Protein AF-X1VTI7-F1 (afdb_monomer_lite)

Radius of gyration: 18.93 Å; chains: 1; bounding box: 63×19×36 Å

Organism: NCBI:txid412755

Sequence (100 aa):
MSRSIALEHQDHARRLTRQATDEFGAFLSRPQWDWYTTHTFKAEYVSPKEADTHYFAWLNSLCLAARTRGLDRPFWFRGTEYQDRGTLHFHSLIGGVGDI

Structure (mmCIF, N/CA/C/O backbone):
data_AF-X1VTI7-F1
#
_entry.id   AF-X1VTI7-F1
#
loop_
_atom_site.group_PDB
_atom_site.id
_atom_site.type_symbol
_atom_site.label_atom_id
_atom_site.label_alt_id
_atom_site.label_comp_id
_atom_site.label_asym_id
_atom_site.label_entity_id
_atom_site.label_seq_id
_atom_site.pdbx_PDB_ins_code
_atom_site.Cartn_x
_atom_site.Cartn_y
_atom_site.Cartn_z
_atom_site.occupancy
_atom_site.B_iso_or_equiv
_atom_site.auth_seq_id
_atom_site.auth_comp_id
_atom_site.auth_asym_id
_atom_site.auth_atom_id
_atom_site.pdbx_PDB_model_num
ATOM 1 N N . MET A 1 1 ? -41.751 8.496 10.200 1.00 57.00 1 MET A N 1
ATOM 2 C CA . MET A 1 1 ? -41.233 8.137 8.859 1.00 57.00 1 MET A CA 1
ATOM 3 C C . MET A 1 1 ? -41.691 6.724 8.524 1.00 57.00 1 MET A C 1
ATOM 5 O O . MET A 1 1 ? -41.644 5.879 9.407 1.00 57.00 1 MET A O 1
ATOM 9 N N . SER A 1 2 ? -42.191 6.478 7.308 1.00 70.56 2 SER A N 1
ATOM 10 C CA . SER A 1 2 ? -42.698 5.156 6.897 1.00 70.56 2 SER A CA 1
ATOM 11 C C . SER A 1 2 ? -41.555 4.145 6.744 1.00 70.56 2 SER A C 1
ATOM 13 O O . SER A 1 2 ? -40.515 4.474 6.175 1.00 70.56 2 SER A O 1
ATOM 15 N N . ARG A 1 3 ? -41.765 2.906 7.207 1.00 70.38 3 ARG A N 1
ATOM 16 C CA . ARG A 1 3 ? -40.823 1.772 7.111 1.00 70.38 3 ARG A CA 1
ATOM 17 C C . ARG A 1 3 ? -40.338 1.505 5.673 1.00 70.38 3 ARG A C 1
ATOM 19 O O . ARG A 1 3 ? -39.233 1.005 5.504 1.00 70.38 3 ARG A O 1
ATOM 26 N N . SER A 1 4 ? -41.125 1.890 4.662 1.00 79.12 4 SER A N 1
ATOM 27 C CA . SER A 1 4 ? -40.791 1.756 3.231 1.00 79.12 4 SER A CA 1
ATOM 28 C C . SER A 1 4 ? -39.593 2.615 2.810 1.00 79.12 4 SER A C 1
ATOM 30 O O . SER A 1 4 ? -38.682 2.123 2.157 1.00 79.12 4 SER A O 1
ATOM 32 N N . ILE A 1 5 ? -39.541 3.874 3.260 1.00 78.38 5 ILE A N 1
ATOM 33 C CA . ILE A 1 5 ? -38.488 4.831 2.874 1.00 78.38 5 ILE A CA 1
ATOM 34 C C . ILE A 1 5 ? -37.131 4.406 3.457 1.00 78.38 5 ILE A C 1
ATOM 36 O O . ILE A 1 5 ? -36.095 4.505 2.806 1.00 78.38 5 ILE A O 1
ATOM 40 N N . ALA A 1 6 ? -37.133 3.877 4.685 1.00 77.50 6 ALA A N 1
ATOM 41 C CA . ALA A 1 6 ? -35.918 3.384 5.330 1.00 77.50 6 ALA A CA 1
ATOM 42 C C . ALA A 1 6 ? -35.310 2.173 4.597 1.00 77.50 6 ALA A C 1
ATOM 44 O O . ALA A 1 6 ? -34.089 2.085 4.480 1.00 77.50 6 ALA A O 1
ATOM 45 N N . LEU A 1 7 ? -36.149 1.264 4.086 1.00 79.19 7 LEU A N 1
ATOM 46 C CA . LEU A 1 7 ? -35.705 0.104 3.306 1.00 79.19 7 LEU A CA 1
ATOM 47 C C . LEU A 1 7 ? -35.131 0.528 1.947 1.00 79.19 7 LEU A C 1
ATOM 49 O O . LEU A 1 7 ? -34.038 0.100 1.586 1.00 79.19 7 LEU A O 1
ATOM 53 N N . GLU A 1 8 ? -35.801 1.442 1.242 1.00 78.44 8 GLU A N 1
ATOM 54 C CA . GLU A 1 8 ? -35.315 1.985 -0.034 1.00 78.44 8 GLU A CA 1
ATOM 55 C C . GLU A 1 8 ? -33.951 2.676 0.104 1.00 78.44 8 GLU A C 1
ATOM 57 O O . GLU A 1 8 ? -33.066 2.485 -0.734 1.00 78.44 8 GLU A O 1
ATOM 62 N N . HIS A 1 9 ? -33.742 3.436 1.185 1.00 82.69 9 HIS A N 1
ATOM 63 C CA . HIS A 1 9 ? -32.454 4.069 1.473 1.00 82.69 9 HIS A CA 1
ATOM 64 C C . HIS A 1 9 ? -31.347 3.042 1.739 1.00 82.69 9 HIS A C 1
ATOM 66 O O . HIS A 1 9 ? -30.231 3.202 1.244 1.00 82.69 9 HIS A O 1
ATOM 72 N N . GLN A 1 10 ? -31.644 1.974 2.486 1.00 85.56 10 GLN A N 1
ATOM 73 C CA . GLN A 1 10 ? -30.684 0.896 2.737 1.00 85.56 10 GLN A CA 1
ATOM 74 C C . GLN A 1 10 ? -30.308 0.158 1.448 1.00 85.56 10 GLN A C 1
ATOM 76 O O . GLN A 1 10 ? -29.129 -0.107 1.212 1.00 85.56 10 GLN A O 1
ATOM 81 N N . ASP A 1 11 ? -31.278 -0.130 0.583 1.00 88.50 11 ASP A N 1
ATOM 82 C CA . ASP A 1 11 ? -31.028 -0.812 -0.688 1.00 88.50 11 ASP A CA 1
ATOM 83 C C . ASP A 1 11 ? -30.306 0.084 -1.699 1.00 88.50 11 ASP A C 1
ATOM 85 O O . ASP A 1 11 ? -29.466 -0.379 -2.476 1.00 88.50 11 ASP A O 1
ATOM 89 N N . HIS A 1 12 ? -30.575 1.390 -1.683 1.00 86.19 12 HIS A N 1
ATOM 90 C CA . HIS A 1 12 ? -29.790 2.352 -2.446 1.00 86.19 12 HIS A CA 1
ATOM 91 C C . HIS A 1 12 ? -28.337 2.417 -1.960 1.00 86.19 12 HIS A C 1
ATOM 93 O O . HIS A 1 12 ? -27.431 2.273 -2.779 1.00 86.19 12 HIS A O 1
ATOM 99 N N . ALA A 1 13 ? -28.108 2.520 -0.648 1.00 89.12 13 ALA A N 1
ATOM 100 C CA . ALA A 1 13 ? -26.765 2.519 -0.074 1.00 89.12 13 ALA A CA 1
ATOM 101 C C . ALA A 1 13 ? -25.987 1.242 -0.432 1.00 89.12 13 ALA A C 1
ATOM 103 O O . ALA A 1 13 ? -24.854 1.328 -0.894 1.00 89.12 13 ALA A O 1
ATOM 104 N N . ARG A 1 14 ? -26.615 0.060 -0.327 1.00 90.81 14 ARG A N 1
ATOM 105 C CA . ARG A 1 14 ? -26.001 -1.222 -0.725 1.00 90.81 14 ARG A CA 1
ATOM 106 C C . ARG A 1 14 ? -25.573 -1.242 -2.190 1.00 90.81 14 ARG A C 1
ATOM 108 O O . ARG A 1 14 ? -24.487 -1.725 -2.501 1.00 90.81 14 ARG A O 1
ATOM 115 N N . ARG A 1 15 ? -26.413 -0.723 -3.093 1.00 91.06 15 ARG A N 1
ATOM 116 C CA . ARG A 1 15 ? -26.082 -0.639 -4.525 1.00 91.06 15 ARG A CA 1
ATOM 117 C C . ARG A 1 15 ? -24.898 0.287 -4.776 1.00 91.06 15 ARG A C 1
ATOM 119 O O . ARG A 1 15 ? -24.001 -0.103 -5.514 1.00 91.06 15 ARG A O 1
ATOM 126 N N . LEU A 1 16 ? -24.869 1.454 -4.131 1.00 92.19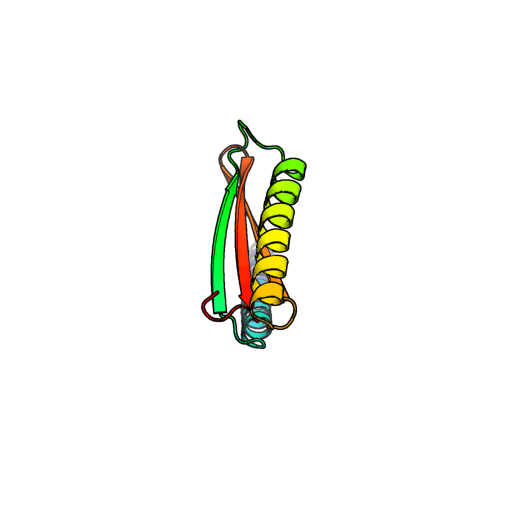 16 LEU A N 1
ATOM 127 C CA . LEU A 1 16 ? -23.741 2.383 -4.228 1.00 92.19 16 LEU A CA 1
ATOM 128 C C . LEU A 1 16 ? -22.447 1.757 -3.700 1.00 92.19 16 LEU A C 1
ATOM 130 O O . LEU A 1 16 ? -21.417 1.855 -4.357 1.00 92.19 16 LEU A O 1
ATOM 134 N N . THR A 1 17 ? -22.497 1.063 -2.558 1.00 92.56 17 THR A N 1
ATOM 135 C CA . THR A 1 17 ? -21.332 0.346 -2.019 1.00 92.56 17 THR A CA 1
ATOM 136 C C . THR A 1 17 ? -20.826 -0.698 -3.003 1.00 92.56 17 THR A C 1
ATOM 138 O O . THR A 1 17 ? -19.631 -0.738 -3.272 1.00 92.56 17 THR A O 1
ATOM 141 N N . ARG A 1 18 ? -21.722 -1.506 -3.582 1.00 92.81 18 ARG A N 1
ATOM 142 C CA . ARG A 1 18 ? -21.335 -2.516 -4.571 1.00 92.81 18 ARG A CA 1
ATOM 143 C C . ARG A 1 18 ? -20.681 -1.886 -5.799 1.00 92.81 18 ARG A C 1
ATOM 145 O O . ARG A 1 18 ? -19.619 -2.338 -6.203 1.00 92.81 18 ARG A O 1
ATOM 152 N N . GLN A 1 19 ? -21.281 -0.832 -6.351 1.00 94.75 19 GLN A N 1
ATOM 153 C CA . GLN A 1 19 ? -20.716 -0.126 -7.499 1.00 94.75 19 GLN A CA 1
ATOM 154 C C . GLN A 1 19 ? -19.327 0.440 -7.178 1.00 94.75 19 GLN A C 1
ATOM 156 O O . GLN A 1 19 ? -18.402 0.262 -7.962 1.00 94.75 19 GLN A O 1
ATOM 161 N N . ALA A 1 20 ? -19.154 1.049 -6.004 1.00 93.69 20 ALA A N 1
ATOM 162 C CA . ALA A 1 20 ? -17.857 1.550 -5.565 1.00 93.69 20 ALA A CA 1
ATOM 163 C C . ALA A 1 20 ? -16.821 0.422 -5.420 1.00 93.69 20 ALA A C 1
ATOM 165 O O . ALA A 1 20 ? -15.670 0.598 -5.811 1.00 93.69 20 ALA A O 1
ATOM 166 N N . THR A 1 21 ? -17.212 -0.745 -4.894 1.00 93.81 21 THR A N 1
ATOM 167 C CA . THR A 1 21 ? -16.337 -1.926 -4.824 1.00 93.81 21 THR A CA 1
ATOM 168 C C . THR A 1 21 ? -15.928 -2.408 -6.215 1.00 93.81 21 THR A C 1
ATOM 170 O O . THR A 1 21 ? -14.741 -2.644 -6.441 1.00 93.81 21 THR A O 1
ATOM 173 N N . ASP A 1 22 ? -16.875 -2.511 -7.149 1.00 96.06 22 ASP A N 1
ATOM 174 C CA . ASP A 1 22 ? -16.614 -2.957 -8.520 1.00 96.06 22 ASP A CA 1
ATOM 175 C C . ASP A 1 22 ? -15.685 -1.971 -9.256 1.00 96.06 22 ASP A C 1
ATOM 177 O O . ASP A 1 22 ? -14.701 -2.376 -9.877 1.00 96.06 22 ASP A O 1
ATOM 181 N N . GLU A 1 23 ? -15.934 -0.664 -9.132 1.00 96.56 23 GLU A N 1
ATOM 182 C CA . GLU A 1 23 ? -15.101 0.391 -9.725 1.00 96.56 23 GLU A CA 1
ATOM 183 C C . GLU A 1 23 ? -13.695 0.433 -9.118 1.00 96.56 23 GLU A C 1
ATOM 185 O O . GLU A 1 23 ? -12.706 0.596 -9.837 1.00 96.56 23 GLU A O 1
ATOM 190 N N . PHE A 1 24 ? -13.584 0.245 -7.804 1.00 93.81 24 PHE A N 1
ATOM 191 C CA . PHE A 1 24 ? -12.297 0.186 -7.123 1.00 93.81 24 PHE A CA 1
ATOM 192 C C . PHE A 1 24 ? -11.495 -1.055 -7.536 1.00 93.81 24 PHE A C 1
ATOM 194 O O . PHE A 1 24 ? -10.306 -0.949 -7.836 1.00 93.81 24 PHE A O 1
ATOM 201 N N . GLY A 1 25 ? -12.150 -2.215 -7.648 1.00 94.75 25 GLY A N 1
ATOM 202 C CA . GLY A 1 25 ? -11.545 -3.431 -8.189 1.00 94.75 25 GLY A CA 1
ATOM 203 C C . GLY A 1 25 ? -11.076 -3.250 -9.635 1.00 94.75 25 GLY A C 1
ATOM 204 O O . GLY A 1 25 ? -9.953 -3.628 -9.977 1.00 94.75 25 GLY A O 1
ATOM 205 N N . ALA A 1 26 ? -11.885 -2.596 -10.472 1.00 96.94 26 ALA A N 1
ATOM 206 C CA . ALA A 1 26 ? -11.524 -2.270 -11.848 1.00 96.94 26 ALA A CA 1
ATOM 207 C C . ALA A 1 26 ? -10.335 -1.300 -11.928 1.00 96.94 26 ALA A C 1
ATOM 209 O O . ALA A 1 26 ? -9.471 -1.466 -12.785 1.00 96.94 26 ALA A O 1
ATOM 210 N N . PHE A 1 27 ? -10.254 -0.309 -11.035 1.00 95.12 27 PHE A N 1
ATOM 211 C CA . PHE A 1 27 ? -9.095 0.576 -10.919 1.00 95.12 27 PHE A CA 1
ATOM 212 C C . PHE A 1 27 ? -7.825 -0.202 -10.553 1.00 95.12 27 PHE A C 1
ATOM 214 O O . PHE A 1 27 ? -6.812 -0.066 -11.242 1.00 95.12 27 PHE A O 1
ATOM 221 N N . LEU A 1 28 ? -7.893 -1.045 -9.518 1.00 95.94 28 LEU A N 1
ATOM 222 C CA . LEU A 1 28 ? -6.755 -1.848 -9.072 1.00 95.94 28 LEU A CA 1
ATOM 223 C C . LEU A 1 28 ? -6.331 -2.895 -10.104 1.00 95.94 28 LEU A C 1
ATOM 225 O O . LEU A 1 28 ? -5.176 -3.285 -10.108 1.00 95.94 28 LEU A O 1
ATOM 229 N N . SER A 1 29 ? -7.214 -3.315 -11.006 1.00 95.62 29 SER A N 1
ATOM 230 C CA . SER A 1 29 ? -6.892 -4.292 -12.055 1.00 95.62 29 SER A CA 1
ATOM 231 C C . SER A 1 29 ? -6.169 -3.691 -13.271 1.00 95.62 29 SER A C 1
ATOM 233 O O . SER A 1 29 ? -5.808 -4.428 -14.183 1.00 95.62 29 SER A O 1
ATOM 235 N N . ARG A 1 30 ? -5.986 -2.362 -13.337 1.00 95.88 30 ARG A N 1
ATOM 236 C CA . ARG A 1 30 ? -5.316 -1.691 -14.471 1.00 95.88 30 ARG A CA 1
ATOM 237 C C . ARG A 1 30 ? -3.809 -1.975 -14.539 1.00 95.88 30 ARG A C 1
ATOM 239 O O . ARG A 1 30 ? -3.340 -2.303 -15.626 1.00 95.88 30 ARG A O 1
ATOM 246 N N . PRO A 1 31 ? -3.029 -1.797 -13.459 1.00 95.81 31 PRO A N 1
ATOM 247 C CA . PRO A 1 31 ? -1.617 -2.156 -13.474 1.00 95.81 31 PRO A CA 1
ATOM 248 C C . PRO A 1 31 ? -1.400 -3.661 -13.259 1.00 95.81 31 PRO A C 1
ATOM 250 O O . PRO A 1 31 ? -2.181 -4.327 -12.581 1.00 95.81 31 PRO A O 1
ATOM 253 N N . GLN A 1 32 ? -0.279 -4.167 -13.774 1.00 95.06 32 GLN A N 1
ATOM 254 C CA . GLN A 1 32 ? 0.265 -5.458 -13.360 1.00 95.06 32 GLN A CA 1
ATOM 255 C C . GLN A 1 32 ? 0.920 -5.293 -11.984 1.00 95.06 32 GLN A C 1
ATOM 257 O O . GLN A 1 32 ? 1.847 -4.498 -11.829 1.00 95.06 32 GLN A O 1
ATOM 262 N N . TRP A 1 33 ? 0.440 -6.043 -10.998 1.00 97.56 33 TRP A N 1
ATOM 263 C CA . TRP A 1 33 ? 1.079 -6.130 -9.688 1.00 97.56 33 TRP A CA 1
ATOM 264 C C . TRP A 1 33 ? 2.028 -7.317 -9.655 1.00 97.56 33 TRP A C 1
ATOM 266 O O . TRP A 1 33 ? 1.694 -8.393 -10.151 1.00 97.56 33 TRP A O 1
ATOM 276 N N . ASP A 1 34 ? 3.179 -7.121 -9.027 1.00 97.25 34 ASP A N 1
ATOM 277 C CA . ASP A 1 34 ? 4.160 -8.179 -8.830 1.00 97.25 34 ASP A CA 1
ATOM 278 C C . ASP A 1 34 ? 3.986 -8.782 -7.436 1.00 97.25 34 ASP A C 1
ATOM 280 O O . ASP A 1 34 ? 3.891 -10.000 -7.290 1.00 97.25 34 ASP A O 1
ATOM 284 N N . TRP A 1 35 ? 3.920 -7.934 -6.402 1.00 97.75 35 TRP A N 1
ATOM 285 C CA . TRP A 1 35 ? 3.882 -8.365 -5.003 1.00 97.75 35 TRP A CA 1
ATOM 286 C C . TRP A 1 35 ? 2.640 -7.852 -4.273 1.00 97.75 35 TRP A C 1
ATOM 288 O O . TRP A 1 35 ? 2.165 -6.737 -4.501 1.00 97.75 35 TRP A O 1
ATOM 298 N N . TYR A 1 36 ? 2.179 -8.660 -3.320 1.00 97.12 36 TYR A N 1
ATOM 299 C CA . TYR A 1 36 ? 1.226 -8.272 -2.287 1.00 97.12 36 TYR A CA 1
ATOM 300 C C . TYR A 1 36 ? 1.882 -8.441 -0.917 1.00 97.12 36 TYR A C 1
ATOM 302 O O . TYR A 1 36 ? 2.426 -9.505 -0.615 1.00 97.12 36 TYR A O 1
ATOM 310 N N . THR A 1 37 ? 1.841 -7.397 -0.090 1.00 97.31 37 THR A N 1
ATOM 311 C CA . THR A 1 37 ? 2.449 -7.402 1.242 1.00 97.31 37 THR A CA 1
ATOM 312 C C . THR A 1 37 ? 1.465 -6.944 2.310 1.00 97.31 37 THR A C 1
ATOM 314 O O . THR A 1 37 ? 0.612 -6.082 2.085 1.00 97.31 37 THR A O 1
ATOM 317 N N . THR A 1 38 ? 1.617 -7.503 3.509 1.00 97.38 38 THR A N 1
ATOM 318 C CA . THR A 1 38 ? 0.896 -7.065 4.705 1.00 97.38 38 THR A CA 1
ATOM 319 C C . THR A 1 38 ? 1.902 -6.608 5.753 1.00 97.38 38 THR A C 1
ATOM 321 O O . THR A 1 38 ? 2.808 -7.355 6.120 1.00 97.38 38 THR A O 1
ATOM 324 N N . HIS A 1 39 ? 1.735 -5.385 6.253 1.00 96.56 39 HIS A N 1
ATOM 325 C CA . HIS A 1 39 ? 2.544 -4.821 7.330 1.00 96.56 39 HIS A CA 1
ATOM 326 C C . HIS A 1 39 ? 1.662 -4.606 8.554 1.00 96.56 39 HIS A C 1
ATOM 328 O O . HIS A 1 39 ? 0.722 -3.813 8.506 1.00 96.56 39 HIS A O 1
ATOM 334 N N . THR A 1 40 ? 1.962 -5.307 9.643 1.00 95.62 40 THR A N 1
ATOM 335 C CA . THR A 1 40 ? 1.184 -5.240 10.883 1.00 95.62 40 THR A CA 1
ATOM 336 C C . THR A 1 40 ? 1.939 -4.463 11.950 1.00 95.62 40 THR A C 1
ATOM 338 O O . THR A 1 40 ? 3.044 -4.837 12.342 1.00 95.62 40 THR A O 1
ATOM 341 N N . PHE A 1 41 ? 1.304 -3.415 12.467 1.00 94.12 41 PHE A N 1
ATOM 342 C CA . PHE A 1 41 ? 1.818 -2.560 13.527 1.00 94.12 41 PHE A CA 1
ATOM 343 C C . PHE A 1 41 ? 0.885 -2.637 14.729 1.00 94.12 41 PHE A C 1
ATOM 345 O O . PHE A 1 41 ? -0.249 -2.158 14.702 1.00 94.12 41 PHE A O 1
ATOM 352 N N . LYS A 1 42 ? 1.359 -3.276 15.797 1.00 91.31 42 LYS A N 1
ATOM 353 C CA . LYS A 1 42 ? 0.606 -3.414 17.044 1.00 91.31 42 LYS A CA 1
ATOM 354 C C . LYS A 1 42 ? 0.521 -2.059 17.751 1.00 91.31 42 LYS A C 1
ATOM 356 O O . LYS A 1 42 ? 1.556 -1.461 18.045 1.00 91.31 42 LYS A O 1
ATOM 361 N N . ALA A 1 43 ? -0.697 -1.619 18.068 1.00 84.44 43 ALA A N 1
ATOM 362 C CA . ALA A 1 43 ? -0.965 -0.304 18.667 1.00 84.44 43 ALA A CA 1
ATOM 363 C C . ALA A 1 43 ? -0.248 -0.072 20.005 1.00 84.44 43 ALA A C 1
ATOM 365 O O . ALA A 1 43 ? 0.082 1.059 20.341 1.00 84.44 43 ALA A O 1
ATOM 366 N N . GLU A 1 44 ? 0.016 -1.145 20.754 1.00 87.56 44 GLU A N 1
ATOM 367 C CA . GLU A 1 44 ? 0.754 -1.103 22.024 1.00 87.56 44 GLU A CA 1
ATOM 368 C C . GLU A 1 44 ? 2.209 -0.627 21.860 1.00 87.56 44 GLU A C 1
ATOM 370 O O . GLU A 1 44 ? 2.834 -0.232 22.840 1.00 87.56 44 GLU A O 1
ATOM 375 N N . TYR A 1 45 ? 2.747 -0.655 20.635 1.00 81.94 45 TYR A N 1
ATOM 376 C CA . TYR A 1 45 ? 4.159 -0.384 20.357 1.00 81.94 45 TYR A CA 1
ATOM 377 C C . TYR A 1 45 ? 4.396 0.703 19.313 1.00 81.94 45 TYR A C 1
ATOM 379 O O . TYR A 1 45 ? 5.482 1.273 19.279 1.00 81.94 45 TYR A O 1
ATOM 387 N N . VAL A 1 46 ? 3.431 0.945 18.423 1.00 86.56 46 VAL A N 1
ATOM 388 C CA . VAL A 1 46 ? 3.636 1.779 17.236 1.00 86.56 46 VAL A CA 1
ATOM 389 C C . VAL A 1 46 ? 2.427 2.681 17.032 1.00 86.56 46 VAL A C 1
ATOM 391 O O . VAL A 1 46 ? 1.313 2.208 16.799 1.00 86.56 46 VAL A O 1
ATOM 394 N N . SER A 1 47 ? 2.647 3.993 17.083 1.00 90.38 47 SER A N 1
ATOM 395 C CA . SER A 1 47 ? 1.637 4.979 16.700 1.00 90.38 47 SER A CA 1
ATOM 396 C C . SER A 1 47 ? 1.394 4.970 15.180 1.00 90.38 47 SER A C 1
ATOM 398 O O . SER A 1 47 ? 2.272 4.567 14.413 1.00 90.38 47 SER A O 1
ATOM 400 N N . PRO A 1 48 ? 0.254 5.490 14.684 1.00 90.25 48 PRO A N 1
ATOM 401 C CA . PRO A 1 48 ? -0.006 5.558 13.242 1.00 90.25 48 PRO A CA 1
ATOM 402 C C . PRO A 1 48 ? 1.091 6.269 12.437 1.00 90.25 48 PRO A C 1
ATOM 404 O O . PRO A 1 48 ? 1.456 5.834 11.347 1.00 90.25 48 PRO A O 1
ATOM 407 N N . LYS A 1 49 ? 1.670 7.334 13.002 1.00 93.88 49 LYS A N 1
ATOM 408 C CA . LYS A 1 49 ? 2.762 8.088 12.372 1.00 93.88 49 LYS A CA 1
ATOM 409 C C . LYS A 1 49 ? 4.053 7.269 12.277 1.00 93.88 49 LYS A C 1
ATOM 411 O O . LYS A 1 49 ? 4.779 7.356 11.284 1.00 93.88 49 LYS A O 1
ATOM 416 N N . GLU A 1 50 ? 4.362 6.491 13.308 1.00 95.81 50 GLU A N 1
ATOM 417 C CA . GLU A 1 50 ? 5.517 5.590 13.296 1.00 95.81 50 GLU A CA 1
ATOM 418 C C . GLU A 1 50 ? 5.301 4.438 12.311 1.00 95.81 50 GLU A C 1
ATOM 420 O O . GLU A 1 50 ? 6.218 4.109 11.564 1.00 95.81 50 GLU A O 1
ATOM 425 N N . ALA A 1 51 ? 4.082 3.896 12.218 1.00 95.38 51 ALA A N 1
ATOM 426 C CA . ALA A 1 51 ? 3.728 2.882 11.226 1.00 95.38 51 ALA A CA 1
ATOM 427 C C . ALA A 1 51 ? 3.977 3.378 9.791 1.00 95.38 51 ALA A C 1
ATOM 429 O O . ALA A 1 51 ? 4.617 2.681 9.000 1.00 95.38 51 ALA A O 1
ATOM 430 N N . ASP A 1 52 ? 3.556 4.606 9.461 1.00 96.31 52 ASP A N 1
ATOM 431 C CA . A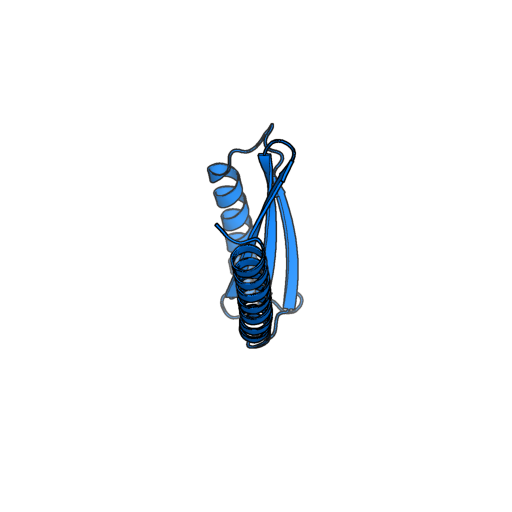SP A 1 52 ? 3.866 5.228 8.166 1.00 96.31 52 ASP A CA 1
ATOM 432 C C . ASP A 1 52 ? 5.380 5.365 7.947 1.00 96.31 52 ASP A C 1
ATOM 434 O O . ASP A 1 52 ? 5.885 5.043 6.871 1.00 96.31 52 ASP A O 1
ATOM 438 N N . THR A 1 53 ? 6.122 5.790 8.973 1.00 97.69 53 THR A N 1
ATOM 439 C CA . THR A 1 53 ? 7.585 5.941 8.897 1.00 97.69 53 THR A CA 1
ATOM 440 C C . THR A 1 53 ? 8.262 4.605 8.587 1.00 97.69 53 THR A C 1
ATOM 442 O O . THR A 1 53 ? 9.099 4.531 7.687 1.00 97.69 53 THR A O 1
ATOM 445 N N . HIS A 1 54 ? 7.869 3.533 9.278 1.00 97.19 54 HIS A N 1
ATOM 446 C CA . HIS A 1 54 ? 8.380 2.185 9.032 1.00 97.19 54 HIS A CA 1
ATOM 447 C C . HIS A 1 54 ? 8.013 1.668 7.639 1.00 97.19 54 HIS A C 1
ATOM 449 O O . HIS A 1 54 ? 8.863 1.096 6.955 1.00 97.19 54 HIS A O 1
ATOM 455 N N . TYR A 1 55 ? 6.777 1.903 7.193 1.00 97.94 55 TYR A N 1
ATOM 456 C CA . TYR A 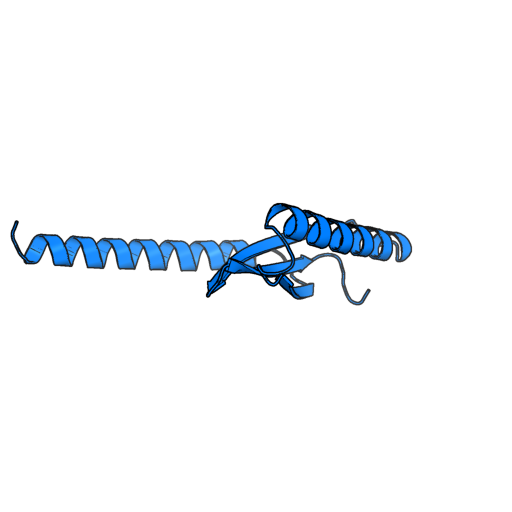1 55 ? 6.336 1.530 5.853 1.00 97.94 55 TYR A CA 1
ATOM 457 C C . TYR A 1 55 ? 7.164 2.226 4.764 1.00 97.94 55 TYR A C 1
ATOM 459 O O . TYR A 1 55 ? 7.671 1.566 3.857 1.00 97.94 55 TYR A O 1
ATOM 467 N N . PHE A 1 56 ? 7.372 3.542 4.864 1.00 98.06 56 PHE A N 1
ATOM 468 C CA . PHE A 1 56 ? 8.169 4.273 3.877 1.00 98.06 56 PHE A CA 1
ATOM 469 C C . PHE A 1 56 ? 9.659 3.937 3.947 1.00 98.06 56 PHE A C 1
ATOM 471 O O . PHE A 1 56 ? 10.314 3.915 2.907 1.00 98.06 56 PHE A O 1
ATOM 478 N N . ALA A 1 57 ? 10.201 3.635 5.129 1.00 98.44 57 ALA A N 1
ATOM 479 C CA . ALA A 1 57 ? 11.567 3.135 5.251 1.00 98.44 57 ALA A CA 1
ATOM 480 C C . ALA A 1 57 ? 11.740 1.816 4.479 1.00 98.44 57 ALA A C 1
ATOM 48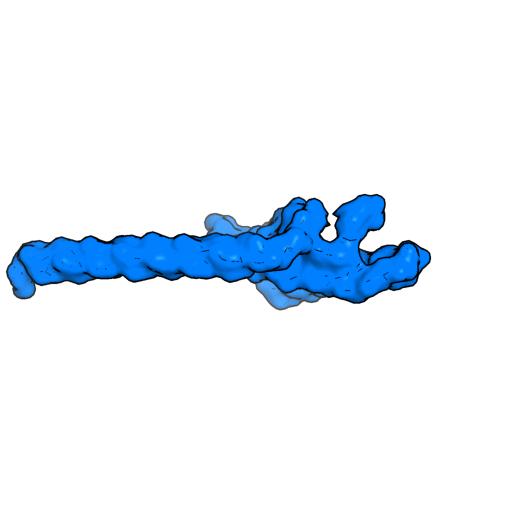2 O O . ALA A 1 57 ? 12.656 1.703 3.665 1.00 98.44 57 ALA A O 1
ATOM 483 N N . TRP A 1 58 ? 10.814 0.867 4.652 1.00 98.12 58 TRP A N 1
ATOM 484 C CA . TRP A 1 58 ? 10.793 -0.383 3.890 1.00 98.12 58 TRP A CA 1
ATOM 485 C C . TRP A 1 58 ? 10.646 -0.146 2.377 1.00 98.12 58 TRP A C 1
ATOM 487 O O . TRP A 1 58 ? 11.433 -0.677 1.591 1.00 98.12 58 TRP A O 1
ATOM 497 N N . LEU A 1 59 ? 9.703 0.704 1.957 1.00 98.25 59 LEU A N 1
ATOM 498 C CA . LEU A 1 59 ? 9.494 1.022 0.541 1.00 98.25 59 LEU A CA 1
ATOM 499 C C . LEU A 1 59 ? 10.735 1.673 -0.091 1.00 98.25 59 LEU A C 1
ATOM 501 O O . LEU A 1 59 ? 11.074 1.390 -1.240 1.00 98.25 59 LEU A O 1
ATOM 505 N N . ASN A 1 60 ? 11.442 2.529 0.650 1.00 98.31 60 ASN A N 1
ATOM 506 C CA . ASN A 1 60 ? 12.682 3.145 0.183 1.00 98.31 60 ASN A CA 1
ATOM 507 C C . ASN A 1 60 ? 13.806 2.114 0.015 1.00 98.31 60 ASN A C 1
ATOM 509 O O . ASN A 1 60 ? 14.553 2.197 -0.961 1.00 98.31 60 ASN A O 1
ATOM 513 N N . SER A 1 61 ? 13.902 1.121 0.905 1.00 97.62 61 SER A N 1
ATOM 514 C CA . SER A 1 61 ? 14.820 -0.012 0.728 1.00 97.62 61 SER A CA 1
ATOM 515 C C . SER A 1 61 ? 14.490 -0.817 -0.530 1.00 97.62 61 SER A C 1
ATOM 517 O O . SER A 1 61 ? 15.402 -1.187 -1.267 1.00 97.62 61 SER A O 1
ATOM 519 N N . LEU A 1 62 ? 13.205 -1.020 -0.833 1.00 97.06 62 LEU A N 1
ATOM 520 C CA . LEU A 1 62 ? 12.774 -1.682 -2.067 1.00 97.06 62 LEU A CA 1
ATOM 521 C C . LEU A 1 62 ? 13.116 -0.857 -3.317 1.00 97.06 62 LEU A C 1
ATOM 523 O O . LEU A 1 62 ? 13.629 -1.398 -4.292 1.00 97.06 62 LEU A O 1
ATOM 527 N N . CYS A 1 63 ? 12.925 0.466 -3.271 1.00 97.69 63 CYS A N 1
ATOM 528 C CA . CYS A 1 63 ? 13.347 1.368 -4.348 1.00 97.69 63 CYS A CA 1
ATOM 529 C C . CYS A 1 63 ? 14.862 1.309 -4.584 1.00 97.69 63 CYS A C 1
ATOM 531 O O . CYS A 1 63 ? 15.316 1.357 -5.728 1.00 97.69 63 CYS A O 1
ATOM 533 N N . LEU A 1 64 ? 15.651 1.212 -3.511 1.00 97.88 64 LEU A N 1
ATOM 534 C CA . LEU A 1 64 ? 17.095 1.046 -3.614 1.00 97.88 64 LEU A CA 1
ATOM 535 C C . LEU A 1 64 ? 17.449 -0.302 -4.254 1.00 97.88 64 LEU A C 1
ATOM 537 O O . LEU A 1 64 ? 18.266 -0.325 -5.170 1.00 97.88 64 LEU A O 1
ATOM 541 N N . ALA A 1 65 ? 16.813 -1.395 -3.827 1.00 97.06 65 ALA A N 1
ATOM 542 C CA . ALA A 1 65 ? 17.040 -2.725 -4.388 1.00 97.06 65 ALA A CA 1
ATOM 543 C C . ALA A 1 65 ? 16.704 -2.777 -5.892 1.00 97.06 65 ALA A C 1
ATOM 545 O O . ALA A 1 65 ? 17.536 -3.216 -6.690 1.00 97.06 65 ALA A O 1
ATOM 546 N N . ALA A 1 66 ? 15.557 -2.219 -6.294 1.00 97.00 66 ALA A N 1
ATOM 547 C CA . ALA A 1 66 ? 15.167 -2.075 -7.698 1.00 97.00 66 ALA A CA 1
ATOM 548 C C . ALA A 1 66 ? 16.235 -1.319 -8.501 1.00 97.00 66 ALA A C 1
ATOM 550 O O . ALA A 1 66 ? 16.742 -1.824 -9.504 1.00 97.00 66 ALA A O 1
ATOM 551 N N . ARG A 1 67 ? 16.684 -0.166 -7.986 1.00 96.25 67 ARG A N 1
ATOM 552 C CA . ARG A 1 67 ? 17.756 0.621 -8.605 1.00 96.25 67 ARG A CA 1
ATOM 553 C C . ARG A 1 67 ? 19.054 -0.176 -8.751 1.00 96.25 67 ARG A C 1
ATOM 555 O O . ARG A 1 67 ? 19.701 -0.079 -9.789 1.00 96.25 67 ARG A O 1
ATOM 562 N N . THR A 1 68 ? 19.453 -0.956 -7.742 1.00 97.00 68 THR A N 1
ATOM 563 C CA . THR A 1 68 ? 20.679 -1.774 -7.822 1.00 97.00 68 THR A CA 1
ATOM 564 C C . THR A 1 68 ? 20.589 -2.897 -8.853 1.00 97.00 68 THR A C 1
ATOM 566 O O . THR A 1 68 ? 21.619 -3.299 -9.386 1.00 97.00 68 THR A O 1
ATOM 569 N N . ARG A 1 69 ? 19.376 -3.357 -9.182 1.00 95.81 69 ARG A N 1
ATOM 570 C CA . ARG A 1 69 ? 19.120 -4.322 -10.260 1.00 95.81 69 ARG A CA 1
ATOM 571 C C . ARG A 1 69 ? 18.868 -3.674 -11.628 1.00 95.81 69 ARG A C 1
ATOM 573 O O . ARG A 1 69 ? 18.599 -4.386 -12.587 1.00 95.81 69 ARG A O 1
ATOM 580 N N . GLY A 1 70 ? 18.971 -2.346 -11.739 1.00 95.50 70 GLY A N 1
ATOM 581 C CA . GLY A 1 70 ? 18.722 -1.624 -12.992 1.00 95.50 70 GLY A CA 1
ATOM 582 C C . GLY A 1 70 ? 17.246 -1.557 -13.393 1.00 95.50 70 GLY A C 1
ATOM 583 O O . GLY A 1 70 ? 16.952 -1.329 -14.562 1.00 95.50 70 GLY A O 1
ATOM 584 N N . LEU A 1 71 ? 16.332 -1.768 -12.443 1.00 95.31 71 LEU A N 1
ATOM 585 C CA . LEU A 1 71 ? 14.892 -1.649 -12.649 1.00 95.31 71 LEU A CA 1
ATOM 586 C C . LEU A 1 71 ? 14.429 -0.205 -12.415 1.00 95.31 71 LEU A C 1
ATOM 588 O O . LEU A 1 71 ? 15.067 0.563 -11.684 1.00 95.31 71 LEU A O 1
ATOM 592 N N . ASP A 1 72 ? 13.292 0.146 -13.016 1.00 95.62 72 ASP A N 1
ATOM 593 C CA . ASP A 1 72 ? 12.611 1.411 -12.752 1.00 95.62 72 ASP A CA 1
ATOM 594 C C . ASP A 1 72 ? 12.142 1.508 -11.293 1.00 95.62 72 ASP A C 1
ATOM 596 O O . ASP A 1 72 ? 12.079 0.527 -10.547 1.00 95.62 72 ASP A O 1
ATOM 600 N N . ARG A 1 73 ? 11.805 2.727 -10.858 1.00 96.94 73 ARG A N 1
ATOM 601 C CA . ARG A 1 73 ? 11.289 2.943 -9.505 1.00 96.94 73 ARG A CA 1
ATOM 602 C C . ARG A 1 73 ? 9.951 2.197 -9.335 1.00 96.94 73 ARG A C 1
ATOM 604 O O . ARG A 1 73 ? 9.028 2.474 -10.103 1.00 96.94 73 ARG A O 1
ATOM 611 N N . PRO A 1 74 ? 9.795 1.369 -8.285 1.00 97.69 74 PRO A N 1
ATOM 612 C CA . PRO A 1 74 ? 8.533 0.701 -7.992 1.00 97.69 74 PRO A CA 1
ATOM 613 C C . PRO A 1 74 ? 7.369 1.678 -7.821 1.00 97.69 74 PRO A C 1
ATOM 615 O O . PRO A 1 74 ? 7.518 2.751 -7.219 1.00 97.69 74 PRO A O 1
ATOM 618 N N . PHE A 1 75 ? 6.192 1.273 -8.286 1.00 97.31 75 PHE A N 1
ATOM 619 C CA . PHE A 1 75 ? 4.928 1.939 -7.987 1.00 97.31 75 PHE A CA 1
ATOM 620 C C . PHE A 1 75 ? 4.111 1.084 -7.021 1.00 97.31 75 PHE A C 1
ATOM 622 O O . PHE A 1 75 ? 4.322 -0.121 -6.891 1.00 97.31 75 PHE A O 1
ATOM 629 N N . TRP A 1 76 ? 3.194 1.719 -6.297 1.00 97.62 76 TRP A N 1
ATOM 630 C CA . TRP A 1 76 ? 2.495 1.055 -5.209 1.00 97.62 76 TRP A CA 1
ATOM 631 C C . TRP A 1 76 ? 1.093 1.610 -5.003 1.00 97.62 76 TRP A C 1
ATOM 633 O O . TRP A 1 76 ? 0.804 2.774 -5.287 1.00 97.62 76 TRP A O 1
ATOM 643 N N . PHE A 1 77 ? 0.242 0.763 -4.442 1.00 97.56 77 PHE A N 1
ATOM 644 C CA . PHE A 1 77 ? -1.011 1.141 -3.812 1.00 97.56 77 PHE A CA 1
ATOM 645 C C . PHE A 1 77 ? -1.036 0.565 -2.394 1.00 97.56 77 PHE A C 1
ATOM 647 O O . PHE A 1 77 ? -0.501 -0.518 -2.154 1.00 97.56 77 PHE A O 1
ATOM 654 N N . ARG A 1 78 ? -1.634 1.280 -1.435 1.00 97.12 78 ARG A N 1
ATOM 655 C CA . ARG A 1 78 ? -1.744 0.824 -0.042 1.00 97.12 78 ARG A CA 1
ATOM 656 C C . ARG A 1 78 ? -3.131 1.105 0.518 1.00 97.12 78 ARG A C 1
ATOM 658 O O . ARG A 1 78 ? -3.566 2.254 0.528 1.00 97.12 78 ARG A O 1
ATOM 665 N N . GLY A 1 79 ? -3.773 0.075 1.055 1.00 95.50 79 GLY A N 1
ATOM 666 C CA . GLY A 1 79 ? -4.933 0.196 1.932 1.00 95.50 79 GLY A CA 1
ATOM 667 C C . GLY A 1 79 ? -4.515 0.174 3.402 1.00 95.50 79 GLY A C 1
ATOM 668 O O . GLY A 1 79 ? -3.645 -0.608 3.784 1.00 95.50 79 GLY A O 1
ATOM 669 N N . THR A 1 80 ? -5.144 1.017 4.220 1.00 95.00 80 THR A N 1
ATOM 670 C CA . THR A 1 80 ? -5.014 0.981 5.683 1.00 95.00 80 THR A CA 1
ATOM 671 C C . THR A 1 80 ? -6.256 0.333 6.279 1.00 95.00 80 THR A C 1
ATOM 673 O O . THR A 1 80 ? -7.368 0.807 6.064 1.00 95.00 80 THR A O 1
ATOM 676 N N . GLU A 1 81 ? -6.058 -0.725 7.053 1.00 93.44 81 GLU A N 1
ATOM 677 C CA . GLU A 1 81 ? -7.093 -1.410 7.817 1.00 93.44 81 GLU A CA 1
ATOM 678 C C . GLU A 1 81 ? -6.835 -1.192 9.312 1.00 93.44 81 GLU A C 1
ATOM 680 O O . GLU A 1 81 ? -5.754 -1.483 9.831 1.00 93.44 81 GLU A O 1
ATOM 685 N N . TYR A 1 82 ? -7.842 -0.656 9.999 1.00 88.75 82 TYR A N 1
ATOM 686 C CA . TYR A 1 82 ? -7.851 -0.537 11.452 1.00 88.75 82 TYR A CA 1
ATOM 687 C C . TYR A 1 82 ? -8.461 -1.809 12.032 1.00 88.75 82 TYR A C 1
ATOM 689 O O . TYR A 1 82 ? -9.636 -2.088 11.799 1.00 88.75 82 TYR A O 1
ATOM 697 N N . GLN A 1 83 ? -7.668 -2.560 12.787 1.00 83.94 83 GLN A N 1
ATOM 698 C CA . GLN A 1 83 ? -8.145 -3.714 13.537 1.00 83.94 83 GLN A CA 1
ATOM 699 C C . GLN A 1 83 ? -8.445 -3.354 14.994 1.00 83.94 83 GLN A C 1
ATOM 701 O O . GLN A 1 83 ? -8.155 -2.253 15.480 1.00 83.94 83 GLN A O 1
ATOM 706 N N . ASP A 1 84 ? -9.030 -4.317 15.702 1.00 77.25 84 ASP A N 1
ATOM 707 C CA . ASP A 1 84 ? -9.354 -4.195 17.115 1.00 77.25 84 ASP A CA 1
ATOM 708 C C . ASP A 1 84 ? -8.141 -3.760 17.948 1.00 77.25 84 ASP A C 1
ATOM 710 O O . ASP A 1 84 ? -6.983 -4.108 17.685 1.00 77.25 84 ASP A O 1
ATOM 714 N N . ARG A 1 85 ? -8.430 -2.969 18.989 1.00 80.44 85 ARG A N 1
ATOM 715 C CA . ARG A 1 85 ? -7.438 -2.386 19.911 1.00 80.44 85 ARG A CA 1
ATOM 716 C C . ARG A 1 85 ? -6.426 -1.442 19.246 1.00 80.44 85 ARG A C 1
ATOM 718 O O . ARG A 1 85 ? -5.393 -1.151 19.836 1.00 80.44 85 ARG A O 1
ATOM 725 N N . GLY A 1 86 ? -6.732 -0.934 18.050 1.00 82.12 86 GLY A N 1
ATOM 726 C CA . GLY A 1 86 ? -5.929 0.079 17.359 1.00 82.12 86 GLY A CA 1
ATOM 727 C C . GLY A 1 86 ? -4.754 -0.479 16.555 1.00 82.12 86 GLY A C 1
ATOM 728 O O . GLY A 1 86 ? -3.931 0.300 16.080 1.00 82.12 86 GLY A O 1
ATOM 729 N N . THR A 1 87 ? -4.654 -1.805 16.403 1.00 90.94 87 THR A N 1
ATOM 730 C CA . THR A 1 87 ? -3.638 -2.421 15.538 1.00 90.94 87 THR A CA 1
ATOM 731 C C . THR A 1 87 ? -3.855 -1.962 14.099 1.00 90.94 87 THR A C 1
ATOM 733 O O . THR A 1 87 ? -4.977 -1.980 13.595 1.00 90.94 87 THR A O 1
ATOM 736 N N . LEU A 1 88 ? -2.778 -1.553 13.434 1.00 93.94 88 LEU A N 1
ATOM 737 C CA . LEU A 1 88 ? -2.811 -1.096 12.051 1.00 93.94 88 LEU A CA 1
ATOM 738 C C . LEU A 1 88 ? -2.274 -2.174 11.126 1.00 93.94 88 LEU A C 1
ATOM 740 O O . LEU A 1 88 ? -1.175 -2.690 11.329 1.00 93.94 88 LEU A O 1
ATOM 744 N N . HIS A 1 89 ? -3.036 -2.467 10.082 1.00 95.88 89 HIS A N 1
ATOM 745 C CA . HIS A 1 89 ? -2.608 -3.313 8.983 1.00 95.88 89 HIS A CA 1
ATOM 746 C C . HIS A 1 89 ? -2.522 -2.466 7.724 1.00 95.88 89 HIS A C 1
ATOM 748 O O . HIS A 1 89 ? -3.486 -1.809 7.334 1.00 95.88 89 HIS A O 1
ATOM 754 N N . PHE A 1 90 ? -1.364 -2.477 7.078 1.00 97.31 90 PHE A N 1
ATOM 755 C CA . PHE A 1 90 ? -1.230 -1.944 5.733 1.00 97.31 90 PHE A CA 1
ATOM 756 C C . PHE A 1 90 ? -1.179 -3.101 4.750 1.00 97.31 90 PHE A C 1
ATOM 758 O O . PHE A 1 90 ? -0.293 -3.949 4.839 1.00 97.31 90 PHE A O 1
ATOM 765 N N . HIS A 1 91 ? -2.109 -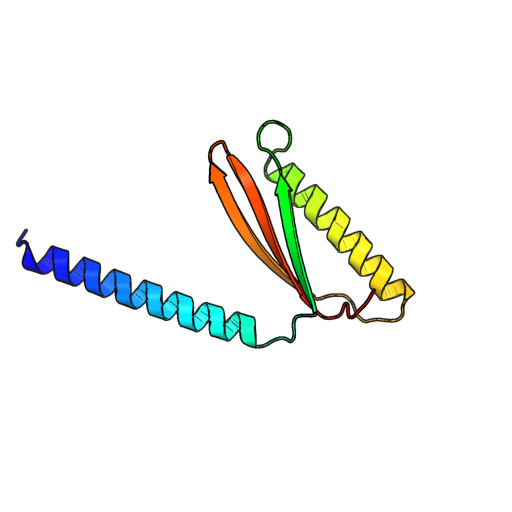3.101 3.803 1.00 97.56 91 HIS A N 1
ATOM 766 C CA . HIS A 1 91 ? -2.112 -4.005 2.660 1.00 97.56 91 HIS A CA 1
ATOM 767 C C . HIS A 1 91 ? -1.561 -3.249 1.471 1.00 97.56 91 HIS A C 1
ATOM 769 O O . HIS A 1 91 ? -2.153 -2.244 1.073 1.00 97.56 91 HIS A O 1
ATOM 775 N N . SER A 1 92 ? -0.438 -3.691 0.920 1.00 97.88 92 SER A N 1
ATOM 776 C CA . SER A 1 92 ? 0.182 -3.016 -0.210 1.00 97.88 92 SER A CA 1
ATOM 777 C C . SER A 1 92 ? 0.289 -3.916 -1.426 1.00 97.88 92 SER A C 1
ATOM 779 O O . SER A 1 92 ? 0.660 -5.081 -1.331 1.00 97.88 92 SER A O 1
ATOM 781 N N . LEU A 1 93 ? -0.053 -3.339 -2.572 1.00 98.06 93 LEU A N 1
ATOM 782 C CA . LEU A 1 93 ? 0.221 -3.883 -3.889 1.00 98.06 93 LEU A CA 1
ATOM 783 C C . LEU A 1 93 ? 1.420 -3.128 -4.452 1.00 98.06 93 LEU A C 1
ATOM 785 O O . LEU A 1 93 ? 1.412 -1.894 -4.461 1.00 98.06 93 LEU A O 1
ATOM 789 N N . ILE A 1 94 ? 2.432 -3.858 -4.909 1.00 98.12 94 ILE A N 1
ATOM 790 C CA . ILE A 1 94 ? 3.661 -3.294 -5.466 1.00 98.12 94 ILE A CA 1
ATOM 791 C C . ILE A 1 94 ? 3.836 -3.795 -6.896 1.00 98.12 94 ILE A C 1
ATOM 793 O O . ILE A 1 94 ? 3.666 -4.985 -7.162 1.00 98.12 94 ILE A O 1
ATOM 797 N N . GLY A 1 95 ? 4.188 -2.897 -7.810 1.00 97.69 95 GLY A N 1
ATOM 798 C CA . GLY A 1 95 ? 4.545 -3.241 -9.183 1.00 97.69 95 GLY A CA 1
ATOM 799 C C . GLY A 1 95 ? 5.859 -2.597 -9.616 1.00 97.69 95 GLY A C 1
ATOM 800 O O . GLY A 1 95 ? 6.323 -1.620 -9.019 1.00 97.69 95 GLY A O 1
ATOM 801 N N . GLY A 1 96 ? 6.464 -3.162 -10.658 1.00 95.94 96 GLY A N 1
ATOM 802 C CA . GLY A 1 96 ? 7.791 -2.774 -11.139 1.00 95.94 96 GLY A CA 1
ATOM 803 C C . GLY A 1 96 ? 8.930 -3.354 -10.297 1.00 95.94 96 GLY A C 1
ATOM 804 O O . GLY A 1 96 ? 10.018 -2.785 -10.278 1.00 95.94 96 GLY A O 1
ATOM 805 N N . VAL A 1 97 ? 8.681 -4.449 -9.571 1.00 95.69 97 VAL A N 1
ATOM 806 C CA . VAL A 1 97 ? 9.663 -5.099 -8.684 1.00 95.69 97 VAL A CA 1
ATOM 807 C C . VAL A 1 97 ? 10.058 -6.500 -9.125 1.00 95.69 97 VAL A C 1
ATOM 809 O O . VAL A 1 97 ? 11.104 -6.969 -8.695 1.00 95.69 97 VAL A O 1
ATOM 812 N N . GLY A 1 98 ? 9.288 -7.162 -9.993 1.00 90.12 98 GLY A N 1
ATOM 813 C CA . GLY A 1 98 ? 9.636 -8.497 -10.490 1.00 90.12 98 GLY A CA 1
ATOM 814 C C . GLY A 1 98 ? 9.975 -9.484 -9.362 1.00 90.12 98 GLY A C 1
ATOM 815 O O . GLY A 1 98 ? 9.169 -9.710 -8.463 1.00 90.12 98 GLY A O 1
ATOM 816 N N . ASP A 1 99 ? 11.175 -10.061 -9.403 1.00 89.00 99 ASP A N 1
ATOM 817 C CA . ASP A 1 99 ? 11.715 -11.055 -8.465 1.00 89.00 99 ASP A CA 1
ATOM 818 C C . ASP A 1 99 ? 12.955 -10.547 -7.692 1.00 89.00 99 ASP A C 1
ATOM 820 O O . ASP A 1 99 ? 13.895 -11.305 -7.418 1.00 89.00 99 ASP A O 1
ATOM 824 N N . ILE A 1 100 ? 12.988 -9.241 -7.381 1.00 88.38 100 ILE A N 1
ATOM 825 C CA . ILE A 1 100 ? 14.026 -8.615 -6.533 1.00 88.38 100 ILE A CA 1
ATOM 826 C C . ILE A 1 100 ? 14.287 -9.409 -5.248 1.00 88.38 100 ILE A C 1
ATOM 828 O O . ILE A 1 100 ? 13.322 -9.796 -4.558 1.00 88.38 100 ILE A O 1
#

pLDDT: mean 92.31, std 7.37, range [57.0, 98.44]

Secondary structure (DSSP,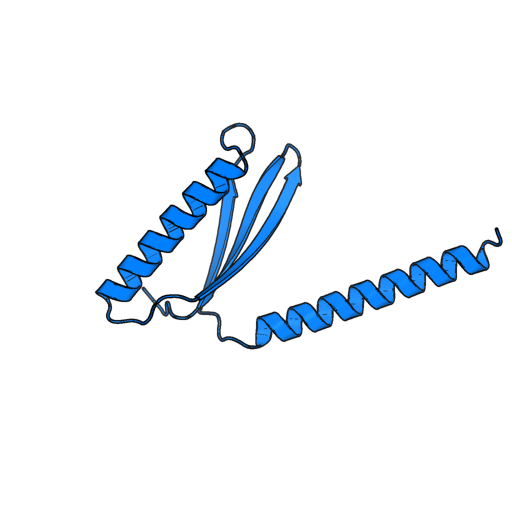 8-state):
--HHHHHHHHHHHHHHHHHHHHHHHHHHTSSPP-EEEEEEE-TTT--HHHHHHHHHHHHHHHHHHHHHTTPPPPEEEEEEEEPGGG-EEEEEEEES-TT-

Foldseek 3Di:
DDPVVVVVVVVVVVVVVVVVVVVVVVVVVPDDFADKDKDKDQPVHADPVRSVVVVVVVLVVLQVVCVVVVWDGKDKDWDWDQDPPRMIMIIMTIPRRHPD